Protein AF-A0A2N1N4G2-F1 (afdb_monomer)

Secondary structure (DSSP, 8-state):
-PPPHHHHHHHHHHHHHHHHHHHHHHHHHHHHHHHHHHHHHHHHHHHHHHHTT-SS--TT-

Nearest PDB structures (foldseek):
  1h3o-assembly2_D  TM=6.198E-01  e=6.888E+00  Homo sapiens

Sequence (61 aa):
MPSTPSQCRRAIFKKLVKLRQANRNTDNLIYRHCKLFLQTLAQEANNGAETDNTNVVEEKH

InterPro domains:
  IPR009072 Histone-fold [G3DSA:1.10.20.10] (4-61)

Radius of gyration: 23.98 Å; Cα contacts (8 Å, |Δi|>4): 15; chains: 1; bounding box: 40×20×68 Å

Mean predicted aligned error: 10.66 Å

Solvent-accessible surface area (backbone atoms only — not comparable to full-atom values): 3473 Å² total; per-residue (Å²): 131,85,80,52,80,67,55,55,53,51,53,51,50,53,49,53,53,50,52,54,51,50,49,54,51,50,53,51,49,51,52,51,51,53,52,51,50,54,52,52,51,53,50,51,17,46,52,42,17,51,73,69,75,38,98,61,74,53,97,89,61

Structure (mmCIF, N/CA/C/O backbone):
data_AF-A0A2N1N4G2-F1
#
_entry.id   AF-A0A2N1N4G2-F1
#
loop_
_atom_site.group_PDB
_atom_site.id
_atom_site.type_symbol
_atom_site.label_atom_id
_atom_site.label_alt_id
_atom_site.label_comp_id
_atom_site.label_asym_id
_atom_site.label_entity_id
_atom_site.label_seq_id
_atom_site.pdbx_PDB_ins_code
_atom_site.Cartn_x
_atom_site.Cartn_y
_atom_site.Cartn_z
_atom_site.occupancy
_atom_site.B_iso_or_equiv
_atom_site.auth_seq_id
_atom_site.auth_comp_id
_atom_site.auth_asym_id
_atom_site.auth_atom_id
_atom_site.pdbx_PDB_model_num
ATOM 1 N N . MET A 1 1 ? -23.392 -2.398 46.219 1.00 52.44 1 MET A N 1
ATOM 2 C CA . MET A 1 1 ? -24.250 -3.521 45.778 1.00 52.44 1 MET A CA 1
ATOM 3 C C . MET A 1 1 ? -23.468 -4.381 44.799 1.00 52.44 1 MET A C 1
ATOM 5 O O . MET A 1 1 ? -22.907 -3.802 43.874 1.00 52.44 1 MET A O 1
ATOM 9 N N . PRO A 1 2 ? -23.372 -5.707 44.990 1.00 53.56 2 PRO A N 1
ATOM 10 C CA . PRO A 1 2 ? -22.703 -6.565 44.021 1.00 53.56 2 PRO A CA 1
ATOM 11 C C . PRO A 1 2 ? -23.521 -6.608 42.726 1.00 53.56 2 PRO A C 1
ATOM 13 O O . PRO A 1 2 ? -24.747 -6.707 42.746 1.00 53.56 2 PRO A O 1
ATOM 16 N N . SER A 1 3 ? -22.836 -6.485 41.593 1.00 57.16 3 SER A N 1
ATOM 17 C CA . SER A 1 3 ? -23.430 -6.572 40.259 1.00 57.16 3 SER A CA 1
ATOM 18 C C . SER A 1 3 ? -24.132 -7.916 40.072 1.00 57.16 3 SER A C 1
ATOM 20 O O . SER A 1 3 ? -23.533 -8.970 40.290 1.00 57.16 3 SER A O 1
ATOM 22 N N . THR A 1 4 ? -25.396 -7.888 39.645 1.00 59.81 4 THR A N 1
ATOM 23 C CA . THR A 1 4 ? -26.158 -9.116 39.392 1.00 59.81 4 THR A CA 1
ATOM 24 C C . THR A 1 4 ? -25.531 -9.910 38.233 1.00 59.81 4 THR A C 1
ATOM 26 O O . THR A 1 4 ? -25.009 -9.314 37.283 1.00 59.81 4 THR A O 1
ATOM 29 N N . PRO A 1 5 ? -25.606 -11.255 38.233 1.00 61.91 5 PRO A N 1
ATOM 30 C CA . PRO A 1 5 ? -24.995 -12.101 37.199 1.00 61.91 5 PRO A CA 1
ATOM 31 C C . PRO A 1 5 ? -25.401 -11.776 35.746 1.00 61.91 5 PRO A C 1
ATOM 33 O O . PRO A 1 5 ? -24.711 -12.170 34.803 1.00 61.91 5 PRO A O 1
ATOM 36 N N . SER A 1 6 ? -26.520 -11.073 35.526 1.00 67.62 6 SER A N 1
ATOM 37 C CA . SER A 1 6 ? -26.954 -10.619 34.196 1.00 67.62 6 SER A CA 1
ATOM 38 C C . SER A 1 6 ? -26.233 -9.341 33.729 1.00 67.62 6 SER A C 1
ATOM 40 O O . SER A 1 6 ? -25.961 -9.189 32.535 1.00 67.62 6 SER A O 1
ATOM 42 N N . GLN A 1 7 ? -25.848 -8.450 34.650 1.00 67.38 7 GLN A N 1
ATOM 43 C CA . GLN A 1 7 ? -25.106 -7.221 34.348 1.00 67.38 7 GLN A CA 1
ATOM 44 C C . GLN A 1 7 ? -23.655 -7.522 33.958 1.00 67.38 7 GLN A C 1
ATOM 46 O O . GLN A 1 7 ? -23.167 -6.968 32.970 1.00 67.38 7 GLN A O 1
ATOM 51 N N . CYS A 1 8 ? -23.002 -8.465 34.648 1.00 68.12 8 CYS A N 1
ATOM 52 C CA . CYS A 1 8 ? -21.661 -8.934 34.280 1.00 68.12 8 CYS A CA 1
ATOM 53 C C . CYS A 1 8 ? -21.625 -9.505 32.855 1.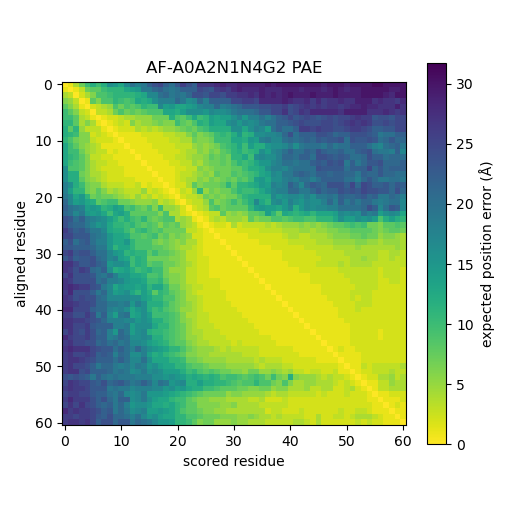00 68.12 8 CYS A C 1
ATOM 55 O O . CYS A 1 8 ? -20.759 -9.142 32.059 1.00 68.12 8 CYS A O 1
ATOM 57 N N . ARG A 1 9 ? -22.616 -10.329 32.485 1.00 70.19 9 ARG A N 1
ATOM 58 C CA . ARG A 1 9 ? -22.718 -10.900 31.131 1.00 70.19 9 ARG A CA 1
ATOM 59 C C . ARG A 1 9 ? -22.913 -9.828 30.052 1.00 70.19 9 ARG A C 1
ATOM 61 O O . ARG A 1 9 ? -22.251 -9.878 29.016 1.00 70.19 9 ARG A O 1
ATOM 68 N N . ARG A 1 10 ? -23.741 -8.804 30.306 1.00 70.75 10 ARG A N 1
ATOM 69 C CA . ARG A 1 10 ? -23.907 -7.658 29.387 1.00 70.75 10 ARG A CA 1
ATOM 70 C C . ARG A 1 10 ? -22.623 -6.841 29.219 1.00 70.75 10 ARG A C 1
ATOM 72 O O . ARG A 1 10 ? -22.341 -6.386 28.111 1.00 70.75 10 ARG A O 1
ATOM 79 N N . ALA A 1 11 ? -21.841 -6.653 30.281 1.00 73.62 11 ALA A N 1
ATOM 80 C CA . ALA A 1 11 ? -20.575 -5.922 30.213 1.00 73.62 11 ALA A CA 1
ATOM 81 C C . ALA A 1 11 ? -19.524 -6.660 29.364 1.00 73.62 11 ALA A C 1
ATOM 83 O O . ALA A 1 11 ? -18.857 -6.035 28.537 1.00 73.62 11 ALA A O 1
ATOM 84 N N . ILE A 1 12 ? -19.425 -7.987 29.512 1.00 75.31 12 ILE A N 1
ATOM 85 C CA . ILE A 1 12 ? -18.538 -8.836 28.701 1.00 75.31 12 ILE A CA 1
ATOM 86 C C . ILE A 1 12 ? -18.938 -8.770 27.223 1.00 75.31 12 ILE A C 1
ATOM 88 O O . ILE A 1 12 ? -18.090 -8.514 26.372 1.00 75.31 12 ILE A O 1
ATOM 92 N N . PHE A 1 13 ? -20.231 -8.902 26.911 1.00 71.31 13 PHE A N 1
ATOM 93 C CA . PHE A 1 13 ? -20.712 -8.808 25.531 1.00 71.31 13 PHE A CA 1
ATOM 94 C C . PHE A 1 13 ? -20.409 -7.439 24.902 1.00 71.31 13 PHE A C 1
ATOM 96 O O . PHE A 1 13 ? -19.903 -7.370 23.785 1.00 71.31 13 PHE A O 1
ATOM 103 N N . LYS A 1 14 ? -20.619 -6.336 25.638 1.00 75.75 14 LYS A N 1
ATOM 104 C CA . LYS A 1 14 ? -20.237 -4.989 25.175 1.00 75.75 14 LYS A CA 1
ATOM 105 C C . LYS A 1 14 ? -18.732 -4.870 24.902 1.00 75.75 14 LYS A C 1
ATOM 107 O O . LYS A 1 14 ? -18.359 -4.238 23.917 1.00 75.75 14 LYS A O 1
ATOM 112 N N . LYS A 1 15 ? -17.872 -5.470 25.737 1.00 75.56 15 LYS A N 1
ATOM 113 C CA . LYS A 1 15 ? -16.417 -5.513 25.493 1.00 75.56 15 LYS A CA 1
ATOM 114 C C . LYS A 1 15 ? -16.078 -6.301 24.226 1.00 75.56 15 LYS A C 1
ATOM 116 O O . LYS A 1 15 ? -15.310 -5.801 23.413 1.00 75.56 15 LYS A O 1
ATOM 121 N N . LEU A 1 16 ? -16.686 -7.470 24.022 1.00 71.12 16 LEU A N 1
ATOM 122 C CA . LEU A 1 16 ? -16.475 -8.292 22.822 1.00 71.12 16 LEU A CA 1
ATOM 123 C C . LEU A 1 16 ? -16.912 -7.571 21.540 1.00 71.12 16 LEU A C 1
ATOM 125 O O . LEU A 1 16 ? -16.181 -7.573 20.552 1.00 71.12 16 LEU A O 1
ATOM 129 N N . VAL A 1 17 ? -18.065 -6.896 21.562 1.00 72.31 17 VAL A N 1
ATOM 130 C CA . VAL A 1 17 ? -18.539 -6.090 20.425 1.00 72.31 17 VAL A CA 1
ATOM 131 C C . VAL A 1 17 ? -17.580 -4.936 20.128 1.00 72.31 17 VAL A C 1
ATOM 133 O O . VAL A 1 17 ? -17.234 -4.729 18.967 1.00 72.31 17 VAL A O 1
ATOM 136 N N . LYS A 1 18 ? -17.098 -4.223 21.156 1.00 70.06 18 LYS A N 1
ATOM 137 C CA . LYS A 1 18 ? -16.109 -3.144 20.989 1.00 70.06 18 LYS A CA 1
ATOM 138 C C . LYS A 1 18 ? -14.779 -3.649 20.432 1.00 70.06 18 LYS A C 1
ATOM 140 O O . LYS A 1 18 ? -14.241 -3.018 19.533 1.00 70.06 18 LYS A O 1
ATOM 145 N N . LEU A 1 19 ? -14.279 -4.787 20.915 1.00 66.00 19 LEU A N 1
ATOM 146 C CA . LEU A 1 19 ? -13.068 -5.422 20.382 1.00 66.00 19 LEU A CA 1
ATOM 147 C C . LEU A 1 19 ? -13.241 -5.791 18.905 1.00 66.00 19 LEU A C 1
ATOM 149 O O . LEU A 1 19 ? -12.369 -5.505 18.092 1.00 66.00 19 LEU A O 1
ATOM 153 N N . ARG A 1 20 ? -14.397 -6.350 18.530 1.00 69.19 20 ARG A N 1
ATOM 154 C CA . ARG A 1 20 ? -14.703 -6.692 17.133 1.00 69.19 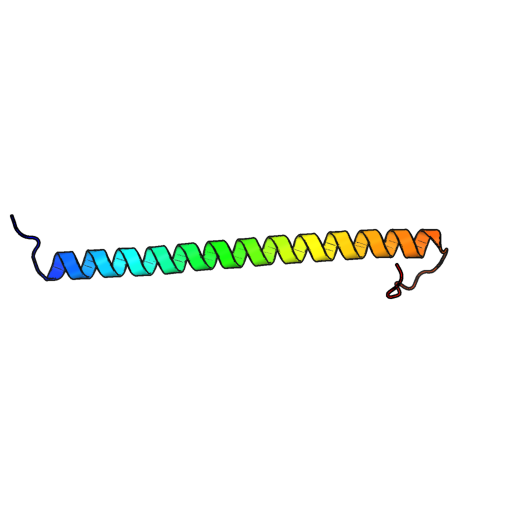20 ARG A CA 1
ATOM 155 C C . ARG A 1 20 ? -14.832 -5.457 16.234 1.00 69.19 20 ARG A C 1
ATOM 157 O O . ARG A 1 20 ? -14.407 -5.500 15.084 1.00 69.19 20 ARG A O 1
ATOM 164 N N . GLN A 1 21 ? -15.409 -4.367 16.742 1.00 68.56 21 GLN A N 1
ATOM 165 C CA . GLN A 1 21 ? -15.484 -3.084 16.032 1.00 68.56 21 GLN A CA 1
ATOM 166 C C . GLN A 1 21 ? -14.106 -2.439 15.870 1.00 68.56 21 GLN A C 1
ATOM 168 O O . GLN A 1 21 ? -13.789 -1.975 14.780 1.00 68.56 21 GLN A O 1
ATOM 173 N N . ALA A 1 22 ? -13.280 -2.454 16.920 1.00 70.44 22 ALA A N 1
ATOM 174 C CA . ALA A 1 22 ? -11.900 -1.992 16.848 1.00 70.44 22 ALA A CA 1
ATOM 175 C C . ALA A 1 22 ? -11.123 -2.783 15.791 1.00 70.44 22 ALA A C 1
ATOM 177 O O . ALA A 1 22 ? -10.477 -2.172 14.951 1.00 70.44 22 ALA A O 1
ATOM 178 N N . ASN A 1 23 ? -11.282 -4.111 15.755 1.00 70.62 23 ASN A N 1
ATOM 179 C CA . ASN A 1 23 ? -10.607 -4.950 14.768 1.00 70.62 23 ASN A CA 1
ATOM 180 C C . ASN A 1 23 ? -11.035 -4.619 13.329 1.00 70.62 23 ASN A C 1
ATOM 182 O O . ASN A 1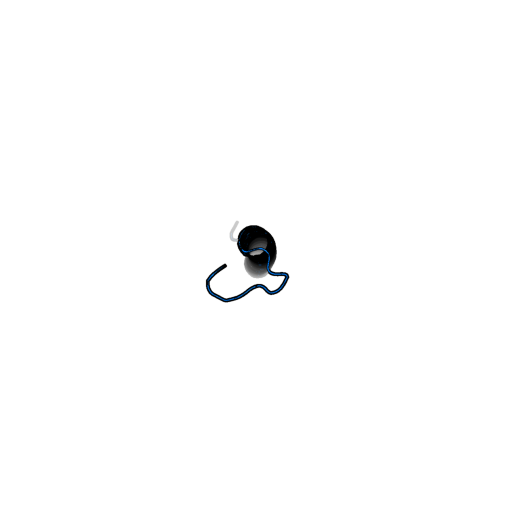 23 ? -10.185 -4.383 12.488 1.00 70.62 23 ASN A O 1
ATOM 186 N N . ARG A 1 24 ? -12.342 -4.451 13.062 1.00 71.12 24 ARG A N 1
ATOM 187 C CA . ARG A 1 24 ? -12.817 -3.999 11.737 1.00 71.12 24 ARG A CA 1
ATOM 188 C C . ARG A 1 24 ? -12.271 -2.630 11.333 1.00 71.12 24 ARG A C 1
ATOM 190 O O . ARG A 1 24 ? -12.023 -2.396 10.154 1.00 71.12 24 ARG A O 1
ATOM 197 N N . ASN A 1 25 ? -12.138 -1.708 12.283 1.00 78.62 25 ASN A N 1
ATOM 198 C CA . ASN A 1 25 ? -11.567 -0.393 12.006 1.00 78.62 25 ASN A CA 1
ATOM 199 C C . ASN A 1 25 ? -10.076 -0.508 11.675 1.00 78.62 25 ASN A C 1
ATOM 201 O O . ASN A 1 25 ? -9.625 0.131 10.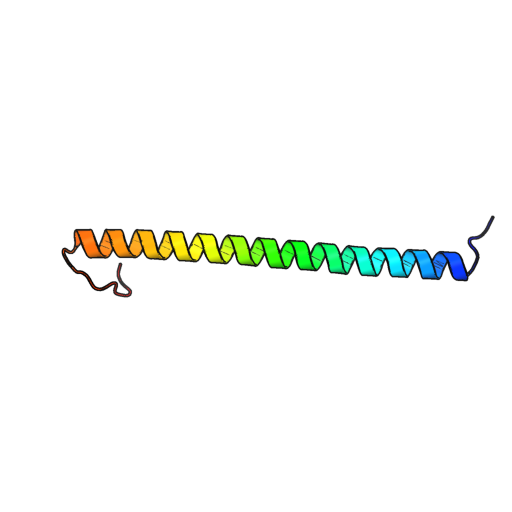729 1.00 78.62 25 ASN A O 1
ATOM 205 N N . THR A 1 26 ? -9.344 -1.359 12.395 1.00 79.94 26 THR A N 1
ATOM 206 C CA . THR A 1 26 ? -7.945 -1.685 12.102 1.00 79.94 26 THR A CA 1
ATOM 207 C C . THR A 1 26 ? -7.803 -2.342 10.729 1.00 79.94 26 THR A C 1
ATOM 209 O O . THR A 1 26 ? -7.004 -1.870 9.928 1.00 79.94 26 THR A O 1
ATOM 212 N N . ASP A 1 27 ? -8.629 -3.338 10.401 1.00 80.38 27 ASP A N 1
ATOM 213 C CA . ASP A 1 27 ? -8.632 -4.013 9.096 1.00 80.38 27 ASP A CA 1
ATOM 214 C C . ASP A 1 27 ? -8.884 -3.020 7.949 1.00 80.38 27 ASP A C 1
ATOM 216 O O . ASP A 1 27 ? -8.186 -3.026 6.935 1.00 80.38 27 ASP A O 1
ATOM 220 N N . ASN A 1 28 ? -9.846 -2.107 8.126 1.00 83.06 28 ASN A N 1
ATOM 221 C CA . ASN A 1 28 ? -10.142 -1.056 7.150 1.00 83.06 28 ASN A CA 1
ATOM 222 C C . ASN A 1 28 ? -8.985 -0.061 6.981 1.00 83.06 28 ASN A C 1
ATOM 224 O O . ASN A 1 28 ? -8.740 0.407 5.867 1.00 83.06 28 ASN A O 1
ATOM 228 N N . LEU A 1 29 ? -8.296 0.293 8.069 1.00 82.25 29 LEU A N 1
ATOM 229 C CA . LEU A 1 29 ? -7.128 1.172 8.022 1.00 82.25 29 LEU A CA 1
ATOM 230 C C . LEU A 1 29 ? -5.959 0.485 7.316 1.00 82.25 29 LEU A C 1
ATOM 232 O O . LEU A 1 29 ? -5.380 1.082 6.412 1.00 82.25 29 LEU A O 1
ATOM 236 N N . ILE A 1 30 ? -5.669 -0.774 7.656 1.00 84.12 30 ILE A N 1
ATOM 237 C CA . ILE A 1 30 ? -4.643 -1.584 6.986 1.00 84.12 30 ILE A CA 1
ATOM 238 C C . ILE A 1 30 ? -4.941 -1.656 5.489 1.00 84.12 30 ILE A C 1
ATOM 240 O O . ILE A 1 30 ? -4.086 -1.305 4.683 1.00 84.12 30 ILE A O 1
ATOM 244 N N . TYR A 1 31 ? -6.172 -2.005 5.107 1.00 88.69 31 TYR A N 1
ATOM 245 C CA . TYR A 1 31 ? -6.573 -2.058 3.702 1.00 88.69 31 TYR A CA 1
ATOM 246 C C . TYR A 1 31 ? -6.364 -0.720 2.979 1.00 88.69 31 TYR A C 1
ATOM 248 O O . TYR A 1 31 ? -5.817 -0.690 1.876 1.00 88.69 31 TYR A O 1
ATOM 256 N N . ARG A 1 32 ? -6.762 0.403 3.596 1.00 89.81 32 ARG A N 1
ATOM 257 C CA . ARG A 1 32 ? -6.553 1.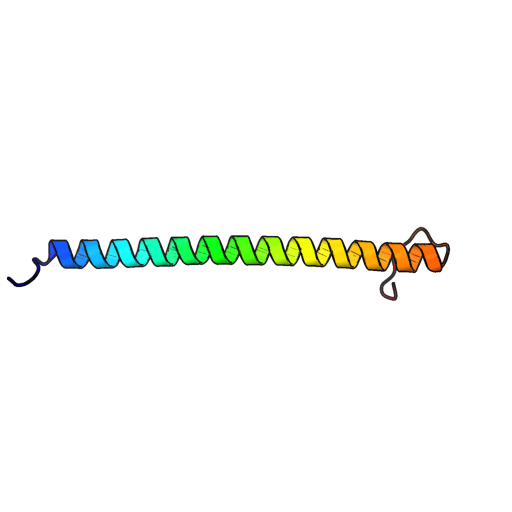742 3.020 1.00 89.81 32 ARG A CA 1
ATOM 258 C C . ARG A 1 32 ? -5.073 2.060 2.836 1.00 89.81 32 ARG A C 1
ATOM 260 O O . ARG A 1 32 ? -4.712 2.583 1.786 1.00 89.81 32 ARG A O 1
ATOM 267 N N . HIS A 1 33 ? -4.236 1.737 3.819 1.00 92.81 33 HIS A N 1
ATOM 268 C CA . HIS A 1 33 ? -2.797 1.968 3.736 1.00 92.81 33 HIS A CA 1
ATOM 269 C C . HIS A 1 33 ? -2.133 1.088 2.678 1.00 92.81 33 HIS A C 1
ATOM 271 O O . HIS A 1 33 ? -1.375 1.610 1.869 1.00 92.81 33 HIS A O 1
ATOM 277 N N . CYS A 1 34 ? -2.470 -0.203 2.612 1.00 92.06 34 CYS A N 1
ATOM 278 C CA . CYS A 1 34 ? -1.977 -1.094 1.562 1.00 92.06 34 CYS A CA 1
ATOM 279 C C . CYS A 1 34 ? -2.399 -0.610 0.172 1.00 92.06 34 CYS A C 1
ATOM 281 O O . CYS A 1 34 ? -1.581 -0.584 -0.741 1.00 92.06 34 CYS A O 1
ATOM 283 N N . LYS A 1 35 ? -3.656 -0.178 0.009 1.00 93.44 35 LYS A N 1
ATOM 284 C CA . LYS A 1 35 ? -4.138 0.368 -1.262 1.00 93.44 35 LYS A CA 1
ATOM 285 C C . LYS A 1 35 ? -3.355 1.617 -1.669 1.00 93.44 35 LYS A C 1
ATOM 287 O O . LYS A 1 35 ? -2.921 1.693 -2.811 1.00 93.44 35 LYS A O 1
ATOM 292 N N . LEU A 1 36 ? -3.173 2.567 -0.751 1.00 94.75 36 LEU A N 1
ATOM 293 C CA . LEU A 1 36 ? -2.419 3.790 -1.028 1.00 94.75 36 LEU A CA 1
ATOM 294 C C . LEU A 1 36 ? -0.964 3.472 -1.388 1.00 94.75 36 LEU A C 1
ATOM 296 O O . LEU A 1 36 ? -0.472 3.974 -2.388 1.00 94.75 36 LEU A O 1
ATOM 300 N N . PHE A 1 37 ? -0.319 2.585 -0.628 1.00 95.94 37 PHE A N 1
ATOM 301 C CA . PHE A 1 37 ? 1.046 2.138 -0.893 1.00 95.94 37 PHE A CA 1
ATOM 302 C C . PHE A 1 37 ? 1.191 1.542 -2.296 1.00 95.94 37 PHE A C 1
ATOM 304 O O . PHE A 1 37 ? 2.068 1.958 -3.043 1.00 95.94 37 PHE A O 1
ATOM 311 N N . LEU A 1 38 ? 0.299 0.626 -2.687 1.00 95.25 38 LEU A N 1
ATOM 312 C CA . LEU A 1 38 ? 0.326 0.020 -4.021 1.00 95.25 38 LEU A CA 1
ATOM 313 C C . LEU A 1 38 ? 0.096 1.049 -5.136 1.00 95.25 38 LEU A C 1
ATOM 315 O O . LEU A 1 38 ? 0.710 0.945 -6.192 1.00 95.25 38 LEU A O 1
ATOM 319 N N . GLN A 1 39 ? -0.771 2.042 -4.915 1.00 95.81 39 GLN A N 1
ATOM 320 C CA . GLN A 1 39 ? -1.000 3.119 -5.884 1.00 95.81 39 GLN A CA 1
ATOM 321 C C . GLN A 1 39 ? 0.235 4.010 -6.047 1.00 95.81 39 GLN A C 1
ATOM 323 O O . GLN A 1 39 ? 0.598 4.330 -7.175 1.00 95.81 39 GLN A O 1
ATOM 328 N N . THR A 1 40 ? 0.883 4.384 -4.942 1.00 96.31 40 THR A N 1
ATOM 329 C CA . THR A 1 40 ? 2.117 5.177 -4.966 1.00 96.31 40 THR A CA 1
ATOM 330 C C . THR A 1 40 ? 3.253 4.404 -5.628 1.00 96.31 40 THR A C 1
ATOM 332 O O . THR A 1 40 ? 3.883 4.936 -6.532 1.00 96.31 40 THR A O 1
ATOM 335 N N . LEU A 1 41 ? 3.438 3.130 -5.267 1.00 94.31 41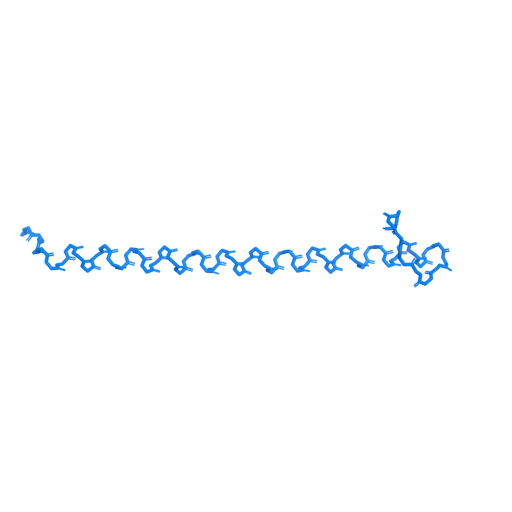 LEU A N 1
ATOM 336 C CA . LEU A 1 41 ? 4.448 2.260 -5.869 1.00 94.31 41 LEU A CA 1
ATOM 337 C C . LEU A 1 41 ? 4.251 2.125 -7.385 1.00 94.31 41 LEU A C 1
ATOM 339 O O . LEU A 1 41 ? 5.195 2.279 -8.148 1.00 94.31 41 LEU A O 1
ATOM 343 N N . ALA A 1 42 ? 3.015 1.892 -7.837 1.00 95.19 42 ALA A N 1
ATOM 344 C CA . ALA A 1 42 ? 2.717 1.811 -9.265 1.00 95.19 42 ALA A CA 1
ATOM 345 C C . ALA A 1 42 ? 2.982 3.139 -9.992 1.00 95.19 42 ALA A C 1
ATOM 347 O O . ALA A 1 42 ? 3.426 3.134 -11.136 1.00 95.19 42 ALA A O 1
ATOM 348 N N . GLN A 1 43 ? 2.712 4.277 -9.349 1.00 97.19 43 GLN A 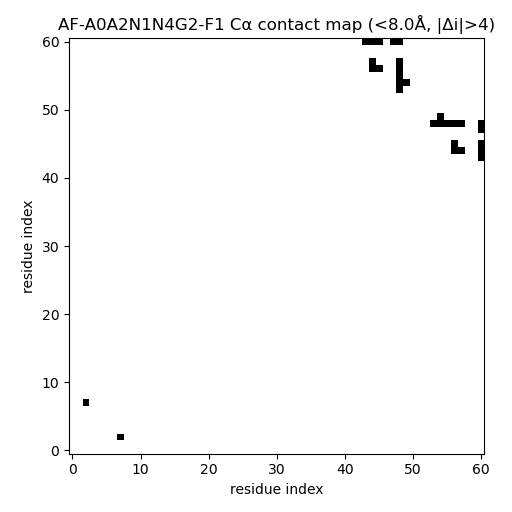N 1
ATOM 349 C CA . GLN A 1 43 ? 3.005 5.587 -9.923 1.00 97.19 43 GLN A CA 1
ATOM 350 C C . GLN A 1 43 ? 4.513 5.834 -10.038 1.00 97.19 43 GLN A C 1
ATOM 352 O O . GLN A 1 43 ? 4.964 6.328 -11.065 1.00 97.19 43 GLN A O 1
ATOM 357 N N . GLU A 1 44 ? 5.290 5.473 -9.019 1.00 96.50 44 GLU A N 1
ATOM 358 C CA . GLU A 1 44 ? 6.753 5.5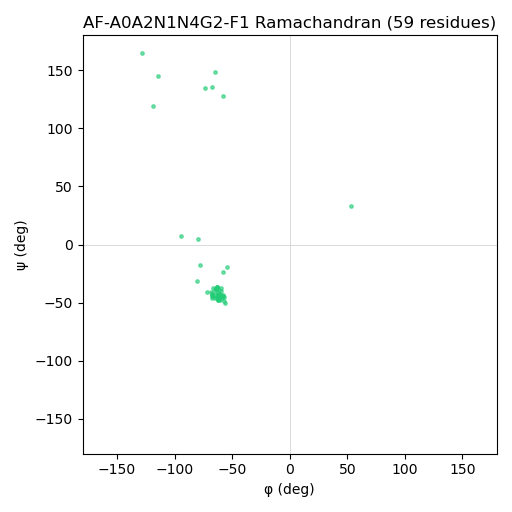69 -9.047 1.00 96.50 44 GLU A CA 1
ATOM 359 C C . GLU A 1 44 ? 7.348 4.685 -10.150 1.00 96.50 44 GLU A C 1
ATOM 361 O O . GLU A 1 44 ? 8.132 5.180 -10.960 1.00 96.50 44 GLU A O 1
ATOM 366 N N . ALA A 1 45 ? 6.883 3.439 -10.263 1.00 96.19 45 ALA A N 1
ATOM 367 C CA . ALA A 1 45 ? 7.318 2.516 -11.308 1.00 96.19 45 ALA A CA 1
ATOM 368 C C . ALA A 1 45 ? 6.938 2.998 -12.720 1.00 96.19 45 ALA A C 1
ATOM 370 O O . ALA A 1 45 ? 7.730 2.898 -13.656 1.00 96.19 45 ALA A O 1
ATOM 371 N N . ASN A 1 46 ? 5.748 3.588 -12.888 1.00 96.69 46 ASN A N 1
ATOM 372 C CA . ASN A 1 46 ? 5.360 4.220 -14.152 1.00 96.69 46 ASN A CA 1
ATOM 373 C C . ASN A 1 46 ? 6.289 5.388 -14.506 1.00 96.69 46 ASN A C 1
ATOM 375 O O . ASN A 1 46 ? 6.740 5.473 -15.642 1.00 96.69 46 ASN A O 1
ATOM 379 N N . ASN A 1 47 ? 6.626 6.253 -13.545 1.00 96.12 47 ASN A N 1
ATOM 380 C CA . ASN A 1 47 ? 7.555 7.362 -13.783 1.00 96.12 47 ASN A CA 1
ATOM 381 C C . ASN A 1 47 ? 8.961 6.853 -14.167 1.00 96.12 47 ASN A C 1
ATOM 383 O O . ASN A 1 47 ? 9.634 7.453 -15.008 1.00 96.12 47 ASN A O 1
ATOM 387 N N . GLY A 1 48 ? 9.410 5.748 -13.560 1.00 94.94 48 GLY A N 1
ATOM 388 C CA . GLY A 1 48 ? 10.656 5.070 -13.922 1.00 94.94 48 GLY A CA 1
ATOM 389 C C . GLY A 1 48 ? 10.632 4.552 -15.362 1.00 94.94 48 GLY A C 1
ATOM 390 O O . GLY A 1 48 ? 11.534 4.851 -16.141 1.00 94.94 48 GLY A O 1
ATOM 391 N N . ALA A 1 49 ? 9.555 3.865 -15.749 1.00 95.94 49 ALA A N 1
ATOM 392 C CA . ALA A 1 49 ? 9.345 3.388 -17.115 1.00 95.94 49 ALA A CA 1
ATOM 393 C C . ALA A 1 49 ? 9.283 4.539 -18.144 1.00 95.94 49 ALA A C 1
ATOM 395 O O . ALA A 1 49 ? 9.913 4.460 -19.199 1.00 95.94 49 ALA A O 1
ATOM 396 N N . GLU A 1 50 ? 8.595 5.640 -17.821 1.00 94.06 50 GLU A N 1
ATOM 397 C CA . GLU A 1 50 ? 8.552 6.845 -18.660 1.00 94.06 50 GLU A CA 1
ATOM 398 C C . GLU A 1 50 ? 9.946 7.459 -18.848 1.00 94.06 50 GLU A C 1
ATOM 400 O O . GLU A 1 50 ? 10.295 7.874 -19.954 1.00 94.06 50 GLU A O 1
ATOM 405 N N . THR A 1 51 ? 10.770 7.465 -17.795 1.00 93.81 51 THR A N 1
ATOM 406 C CA . THR A 1 51 ? 12.163 7.944 -17.855 1.00 93.81 51 THR A CA 1
ATOM 407 C C . THR A 1 51 ? 13.013 7.082 -18.794 1.00 93.81 51 THR A C 1
ATOM 409 O O . THR A 1 51 ? 13.835 7.607 -19.547 1.00 93.81 51 THR A O 1
ATOM 412 N N . ASP A 1 52 ? 12.756 5.774 -18.816 1.00 94.31 52 ASP A N 1
ATOM 413 C CA . ASP A 1 52 ? 13.377 4.806 -19.725 1.00 94.31 52 ASP A CA 1
ATOM 414 C C . ASP A 1 52 ? 12.747 4.817 -21.144 1.00 94.31 52 ASP A C 1
ATOM 416 O O . ASP A 1 52 ? 13.128 4.011 -21.996 1.00 94.31 52 ASP A O 1
ATOM 420 N N . ASN A 1 53 ? 11.807 5.733 -21.434 1.00 93.56 53 ASN A N 1
ATOM 421 C CA . ASN A 1 53 ? 11.019 5.811 -22.676 1.00 93.56 53 ASN A CA 1
ATOM 422 C C . ASN A 1 53 ? 10.298 4.495 -23.038 1.00 93.56 53 ASN A C 1
ATOM 424 O O . ASN A 1 53 ? 10.123 4.170 -24.217 1.00 93.56 53 ASN A O 1
ATOM 428 N N . THR A 1 54 ? 9.872 3.728 -22.034 1.00 91.38 54 THR A N 1
ATOM 429 C CA . THR A 1 54 ? 9.106 2.490 -22.207 1.00 91.38 54 THR A CA 1
ATOM 430 C C . THR A 1 54 ? 7.692 2.630 -21.648 1.00 91.38 54 THR A C 1
ATOM 432 O O . THR A 1 54 ? 7.456 3.272 -20.633 1.00 91.38 54 THR A O 1
ATOM 435 N N . ASN A 1 55 ? 6.730 1.987 -22.313 1.00 89.50 55 ASN A N 1
ATOM 436 C CA . ASN A 1 55 ? 5.331 1.929 -21.872 1.00 89.50 55 ASN A CA 1
ATOM 437 C C . ASN A 1 55 ? 5.024 0.663 -21.052 1.00 89.50 55 ASN A C 1
ATOM 439 O O . ASN A 1 55 ? 3.861 0.357 -20.789 1.00 89.50 55 ASN A O 1
ATOM 443 N N . VAL A 1 56 ? 6.054 -0.118 -20.712 1.00 94.12 56 VAL A N 1
ATOM 444 C CA . VAL A 1 56 ? 5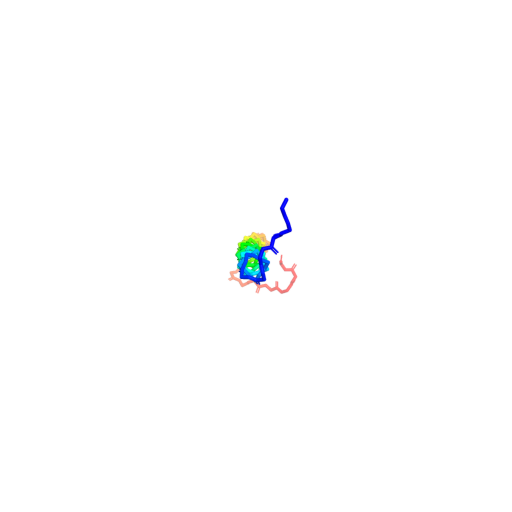.942 -1.374 -19.968 1.00 94.12 56 VAL A CA 1
ATOM 445 C C . VAL A 1 56 ? 6.711 -1.236 -18.658 1.00 94.12 56 VAL A C 1
ATOM 447 O O . VAL A 1 56 ? 7.922 -1.023 -18.661 1.00 94.12 56 VAL A O 1
ATOM 450 N N . VAL A 1 57 ? 5.996 -1.374 -17.540 1.00 93.06 57 VAL A N 1
ATOM 451 C CA . VAL A 1 57 ? 6.598 -1.475 -16.207 1.00 93.06 57 VAL A CA 1
ATOM 452 C C . VAL A 1 57 ? 7.240 -2.853 -16.056 1.00 93.06 57 VAL A C 1
ATOM 454 O O . VAL A 1 57 ? 6.641 -3.872 -16.396 1.00 93.06 57 VAL A O 1
ATOM 457 N N . GLU A 1 58 ? 8.457 -2.876 -15.527 1.00 93.06 58 GLU A N 1
ATOM 458 C CA . GLU A 1 58 ? 9.273 -4.065 -15.299 1.00 93.06 58 GLU A CA 1
ATOM 459 C C . GLU A 1 58 ? 9.723 -4.032 -13.839 1.00 93.06 58 GLU A C 1
ATOM 461 O O . GLU A 1 58 ? 9.657 -2.988 -13.203 1.00 93.06 58 GLU A O 1
ATOM 466 N N . GLU A 1 59 ? 10.215 -5.146 -13.306 1.00 92.00 59 GLU A N 1
ATOM 467 C CA . GLU A 1 59 ? 10.599 -5.260 -11.888 1.00 92.00 59 GLU A CA 1
ATOM 468 C C . GLU A 1 59 ? 11.672 -4.247 -11.439 1.00 92.00 59 GLU A C 1
ATOM 470 O O . GLU A 1 59 ? 11.767 -3.929 -10.258 1.00 92.00 59 GLU A O 1
ATOM 475 N N . LYS A 1 60 ? 12.482 -3.740 -12.376 1.00 90.88 60 LYS A N 1
ATOM 476 C CA . LYS A 1 60 ? 13.523 -2.734 -12.116 1.00 90.88 60 LYS A CA 1
ATOM 477 C C . LYS A 1 60 ? 12.994 -1.300 -11.962 1.00 90.88 60 LYS A C 1
ATOM 479 O O . LYS A 1 60 ? 13.763 -0.455 -11.507 1.00 90.88 60 LYS A O 1
ATOM 484 N N . HIS A 1 61 ? 11.770 -1.025 -12.422 1.00 87.75 61 HIS A N 1
ATOM 485 C CA . HIS A 1 61 ? 11.133 0.292 -12.363 1.00 87.75 61 HIS A CA 1
ATOM 486 C C . HIS A 1 61 ? 10.363 0.429 -11.047 1.00 87.75 61 HIS A C 1
ATOM 488 O O . HIS A 1 61 ? 10.485 1.502 -10.420 1.00 87.75 61 HIS A O 1
#

Foldseek 3Di:
DDDDPVRVVVVVVVVVVVVVVVVVVVVVVVVVVVVVVVVVVVVVQCVVCVVVVHPDRDPVD

Organism: NCBI:txid588596

pLDDT: mean 82.36, std 12.92, range [52.44, 97.19]